Protein AF-A0A3N5XC25-F1 (afdb_monomer)

Sequence (148 aa):
MNAVFCNAYTDAFWMLEDGIRKMSDDGWRTGPDDYLVPARIAYHLLKSFEWLTNELPREEFLATRKYKLDWLGPVEPMPSREEMLAQLPGLQSKVMDWLVEAGQLAASDPLAQQKTEKALYFLRHTQHHIGEFSIIARLIHCESPEWK

Radius of gyration: 15.79 Å; Cα contacts (8 Å, |Δi|>4): 146; chains: 1; bounding box: 37×23×45 Å

Secondary structure (DSSP, 8-state):
-HHHHHHHHHHHHHHHHHHHHHS-HHHHT--SSSS--HHHHHHHHHHHHHHHT--S-HHHHHHH-S----TTS-STTPPPHHHHHHHHHHHHHHHHHHHHHHTTS-TTSHHHHHHHHHHHHHHHHHHHHHHHHHHHHHHTT-PPPP--

pLDDT: mean 94.72, std 4.45, range [57.44, 98.5]

Mean predicted aligned error: 3.03 Å

Foldseek 3Di:
DLVVLLVLLVQLLQLLLQLLVQQDQVQQLDFPDLLLHNLLLLVVLLVLLLVLLDPDDPVVSCVPDPDNDDSSDHSPPGDGSVRSSVCSVVSSVSSSVLSVVLVVDDPPDPSNVVNVVSSVVSSVVSVVSLVSSQVRCVVVVIDRGDHD

Structure (mmCIF, N/CA/C/O backbone):
data_AF-A0A3N5XC25-F1
#
_entry.id   AF-A0A3N5XC25-F1
#
loop_
_atom_site.group_PDB
_atom_site.id
_atom_site.type_symbol
_atom_site.label_atom_id
_atom_site.label_alt_id
_atom_site.label_comp_id
_atom_site.label_asym_id
_atom_site.label_entity_id
_atom_site.label_seq_id
_atom_site.pdbx_PDB_ins_code
_atom_site.Cartn_x
_atom_site.Cartn_y
_atom_site.Cartn_z
_atom_site.occupancy
_atom_site.B_iso_or_equiv
_atom_site.auth_seq_id
_atom_site.auth_comp_id
_atom_site.auth_asym_id
_atom_site.auth_atom_id
_atom_site.pdbx_PDB_model_num
ATOM 1 N N . MET A 1 1 ? -18.854 5.505 10.328 1.00 57.44 1 MET A N 1
ATOM 2 C CA . MET A 1 1 ? -17.424 5.798 10.078 1.00 57.44 1 MET A CA 1
ATOM 3 C C . MET A 1 1 ? -16.787 4.737 9.182 1.00 57.44 1 MET A C 1
ATOM 5 O O . MET A 1 1 ? -16.185 5.090 8.181 1.00 57.44 1 MET A O 1
ATOM 9 N N . ASN A 1 2 ? -17.016 3.457 9.482 1.00 73.81 2 ASN A N 1
ATOM 10 C CA . ASN A 1 2 ? -16.407 2.295 8.829 1.00 73.81 2 ASN A CA 1
ATOM 11 C C . ASN A 1 2 ? -16.563 2.228 7.288 1.00 73.81 2 ASN 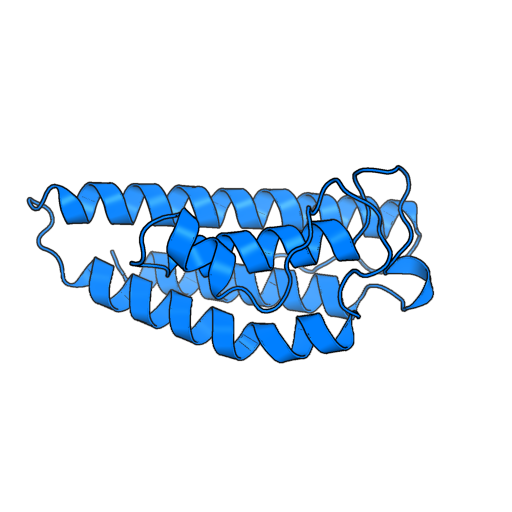A C 1
ATOM 13 O O . ASN A 1 2 ? -15.572 2.161 6.574 1.00 73.81 2 ASN A O 1
ATOM 17 N N . ALA A 1 3 ? -17.785 2.380 6.755 1.00 88.50 3 ALA A N 1
ATOM 18 C CA . ALA A 1 3 ? -18.034 2.247 5.311 1.00 88.50 3 ALA A CA 1
ATOM 19 C C . ALA A 1 3 ? -17.266 3.258 4.433 1.00 88.50 3 ALA A C 1
ATOM 21 O O . ALA A 1 3 ? -16.861 2.920 3.327 1.00 88.50 3 ALA A O 1
ATOM 22 N N . VAL A 1 4 ? -17.032 4.482 4.925 1.00 92.94 4 VAL A N 1
ATOM 23 C CA . VAL A 1 4 ? -16.287 5.508 4.171 1.00 92.94 4 VAL A CA 1
ATOM 24 C C . VAL A 1 4 ? -14.822 5.105 4.025 1.00 92.94 4 VAL A C 1
ATOM 26 O O . VAL A 1 4 ? -14.286 5.169 2.922 1.00 92.94 4 VAL A O 1
ATOM 29 N N . PHE A 1 5 ? -14.189 4.648 5.111 1.00 94.94 5 PHE A N 1
ATOM 30 C CA . PHE A 1 5 ? -12.814 4.159 5.044 1.00 94.94 5 PHE A CA 1
ATOM 31 C C . PHE A 1 5 ? -12.713 2.887 4.209 1.00 94.94 5 PHE A C 1
ATOM 33 O O . PHE A 1 5 ? -11.847 2.830 3.345 1.00 94.94 5 PHE A O 1
ATOM 40 N N . CYS A 1 6 ? -13.602 1.907 4.394 1.00 96.75 6 CYS A N 1
ATOM 41 C CA . CYS A 1 6 ? -13.562 0.675 3.602 1.00 96.75 6 CYS A CA 1
ATOM 42 C C . CYS A 1 6 ? -13.680 0.949 2.098 1.00 96.75 6 CYS A C 1
ATOM 44 O O . CYS A 1 6 ? -12.911 0.387 1.321 1.00 96.75 6 CYS A O 1
ATOM 46 N N . ASN A 1 7 ? -14.580 1.847 1.684 1.00 97.56 7 ASN A N 1
ATOM 47 C CA . ASN A 1 7 ? -14.705 2.233 0.278 1.00 97.56 7 ASN A CA 1
ATOM 48 C C . ASN A 1 7 ? -13.435 2.937 -0.216 1.00 97.56 7 ASN A C 1
ATOM 50 O O . ASN A 1 7 ? -12.840 2.496 -1.192 1.00 97.56 7 ASN A O 1
ATOM 54 N N . ALA A 1 8 ? -12.951 3.951 0.511 1.00 97.56 8 ALA A N 1
ATOM 55 C CA . ALA A 1 8 ? -11.757 4.696 0.114 1.00 97.56 8 ALA A CA 1
ATOM 56 C C . ALA A 1 8 ? -10.496 3.817 0.037 1.00 97.56 8 ALA A C 1
ATOM 58 O O . ALA A 1 8 ? -9.667 3.990 -0.854 1.00 97.56 8 ALA A O 1
ATOM 59 N N . TYR A 1 9 ? -10.347 2.854 0.949 1.00 98.06 9 TYR A N 1
ATOM 60 C CA . TYR A 1 9 ? -9.270 1.871 0.890 1.00 98.06 9 TYR A CA 1
ATOM 61 C C . TYR A 1 9 ? -9.464 0.876 -0.251 1.00 98.06 9 TYR A C 1
ATOM 63 O O . TYR A 1 9 ? -8.483 0.505 -0.883 1.00 98.06 9 TYR A O 1
ATOM 71 N N . THR A 1 10 ? -10.696 0.452 -0.541 1.00 98.12 10 THR A N 1
ATOM 72 C CA . THR A 1 10 ? -10.983 -0.430 -1.682 1.00 98.12 10 THR A CA 1
ATOM 73 C C . THR A 1 10 ? -10.583 0.243 -2.989 1.00 98.12 10 THR A C 1
ATOM 75 O O . THR A 1 10 ? -9.882 -0.366 -3.795 1.00 98.12 10 THR A O 1
ATOM 78 N N . ASP A 1 11 ? -10.939 1.516 -3.156 1.00 98.38 11 ASP A N 1
ATOM 79 C CA . ASP A 1 11 ? -10.533 2.306 -4.314 1.00 98.38 11 ASP A CA 1
ATOM 80 C C . ASP A 1 11 ? -9.010 2.481 -4.355 1.00 98.38 11 ASP A C 1
ATOM 82 O O . ASP A 1 11 ? -8.398 2.263 -5.397 1.00 98.38 11 ASP A O 1
ATOM 86 N N . ALA A 1 12 ? -8.361 2.774 -3.223 1.00 98.25 12 ALA A N 1
ATOM 87 C CA . ALA A 1 12 ? -6.903 2.893 -3.161 1.00 98.25 12 ALA A CA 1
ATOM 88 C C . ALA A 1 12 ? -6.167 1.586 -3.505 1.00 98.25 12 ALA A C 1
ATOM 90 O O . ALA A 1 12 ? -5.178 1.623 -4.236 1.00 98.25 12 ALA A O 1
ATOM 91 N N . PHE A 1 13 ? -6.645 0.434 -3.024 1.00 98.38 13 PHE A N 1
ATOM 92 C CA . PHE A 1 13 ? -6.091 -0.872 -3.389 1.00 98.38 13 PHE A CA 1
ATOM 93 C C . PHE A 1 13 ? -6.272 -1.160 -4.876 1.00 98.38 13 PHE A C 1
ATOM 95 O O . PHE A 1 13 ? -5.334 -1.629 -5.515 1.00 98.38 13 PHE A O 1
ATOM 102 N N . TRP A 1 14 ? -7.436 -0.825 -5.434 1.00 98.50 14 TRP A N 1
ATOM 103 C CA . TRP A 1 14 ? -7.690 -0.971 -6.861 1.00 98.50 14 TRP A CA 1
ATOM 104 C C . TRP A 1 14 ? -6.745 -0.098 -7.699 1.00 98.50 14 TRP A C 1
ATOM 106 O O . TRP A 1 14 ? -6.125 -0.600 -8.631 1.00 98.50 14 TRP A O 1
ATOM 116 N N . MET A 1 15 ? -6.575 1.179 -7.338 1.00 98.44 15 MET A N 1
ATOM 117 C CA . MET A 1 15 ? -5.664 2.102 -8.032 1.00 98.44 15 MET A CA 1
ATOM 118 C C . MET A 1 15 ? -4.202 1.639 -7.938 1.00 98.44 15 MET A C 1
ATOM 120 O O . MET A 1 15 ? -3.452 1.724 -8.910 1.00 98.44 15 MET A O 1
ATOM 124 N N . LEU A 1 16 ? -3.788 1.120 -6.776 1.00 98.12 16 LEU A N 1
ATOM 125 C CA . LEU A 1 16 ? -2.458 0.540 -6.593 1.00 98.12 16 LEU A CA 1
ATOM 126 C C . LEU A 1 16 ? -2.262 -0.712 -7.459 1.00 98.12 16 LEU A C 1
ATOM 128 O O . LEU A 1 16 ? -1.225 -0.850 -8.105 1.00 98.12 16 LEU A O 1
ATOM 132 N N . GLU A 1 17 ? -3.238 -1.621 -7.476 1.00 98.38 17 GLU A N 1
ATOM 133 C CA . GLU A 1 17 ? -3.194 -2.823 -8.309 1.00 98.38 17 GLU A CA 1
ATOM 134 C C . GLU A 1 17 ? -3.096 -2.465 -9.796 1.00 98.38 17 GLU A C 1
ATOM 136 O O . GLU A 1 17 ? -2.232 -2.999 -10.493 1.00 98.38 17 GLU A O 1
ATOM 141 N N . ASP A 1 18 ? -3.937 -1.541 -10.267 1.00 98.12 18 ASP A N 1
ATOM 142 C CA . ASP A 1 18 ? -3.931 -1.054 -11.648 1.00 98.12 18 ASP A CA 1
ATOM 143 C C . ASP A 1 18 ? -2.562 -0.472 -12.025 1.00 98.12 18 ASP A C 1
ATOM 145 O O . ASP A 1 18 ? -1.955 -0.872 -13.023 1.00 98.12 18 ASP A O 1
ATOM 149 N N . GLY A 1 19 ? -2.012 0.385 -11.159 1.00 96.88 19 GLY A N 1
ATOM 150 C CA . GLY A 1 19 ? -0.681 0.951 -11.336 1.00 96.88 19 GLY A CA 1
ATOM 151 C C . GLY A 1 19 ? 0.418 -0.103 -11.431 1.00 96.88 19 GLY A C 1
ATOM 152 O O . GLY A 1 19 ? 1.255 -0.035 -12.327 1.00 96.88 19 GLY A O 1
ATOM 153 N N . ILE A 1 20 ? 0.403 -1.113 -10.556 1.00 97.56 20 ILE A N 1
ATOM 154 C CA . ILE A 1 20 ? 1.383 -2.206 -10.590 1.00 97.56 20 ILE A CA 1
ATOM 155 C C . ILE A 1 20 ? 1.231 -3.036 -11.872 1.00 97.56 20 ILE A C 1
ATOM 157 O O . ILE A 1 20 ? 2.240 -3.380 -12.484 1.00 97.56 20 ILE A O 1
ATOM 161 N N . ARG A 1 21 ? 0.002 -3.341 -12.314 1.00 97.19 21 ARG A N 1
ATOM 162 C CA . ARG A 1 21 ? -0.254 -4.120 -13.541 1.00 97.19 21 ARG A CA 1
ATOM 163 C C . ARG A 1 21 ? 0.256 -3.422 -14.799 1.00 97.19 21 ARG A C 1
ATOM 165 O O . ARG A 1 21 ? 0.789 -4.094 -15.681 1.00 97.19 21 ARG A O 1
ATOM 172 N N . LYS A 1 22 ? 0.105 -2.100 -14.877 1.00 95.81 22 LYS A N 1
ATOM 173 C CA . LYS A 1 22 ? 0.477 -1.293 -16.050 1.00 95.81 22 LYS A CA 1
ATOM 174 C C . LYS A 1 22 ? 1.983 -1.054 -16.194 1.00 95.81 22 LYS A C 1
ATOM 176 O O . LYS A 1 22 ? 2.444 -0.723 -17.285 1.00 95.81 22 LYS A O 1
ATOM 181 N N . MET A 1 23 ? 2.771 -1.271 -15.139 1.00 94.88 23 MET A N 1
ATOM 182 C CA . MET A 1 23 ? 4.234 -1.252 -15.250 1.00 94.88 23 MET A CA 1
ATOM 183 C C . MET A 1 23 ? 4.719 -2.439 -16.084 1.00 94.88 23 MET A C 1
ATOM 185 O O . MET A 1 23 ? 4.321 -3.575 -15.830 1.00 94.88 23 MET A O 1
ATOM 189 N N . SER A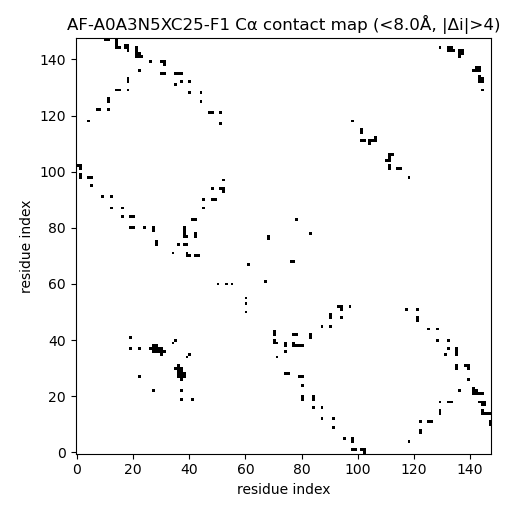 1 24 ? 5.595 -2.189 -17.059 1.00 89.69 24 SER A N 1
ATOM 190 C CA . SER A 1 24 ? 6.276 -3.254 -17.803 1.00 89.69 24 SER A CA 1
ATOM 191 C C . SER A 1 24 ? 7.293 -3.976 -16.916 1.00 89.69 24 SER A C 1
ATOM 193 O O . SER A 1 24 ? 7.748 -3.427 -15.912 1.00 89.69 24 SER A O 1
ATOM 195 N N . ASP A 1 25 ? 7.690 -5.193 -17.291 1.00 86.62 25 ASP A N 1
ATOM 196 C CA . ASP A 1 25 ? 8.706 -5.932 -16.530 1.00 86.62 25 ASP A CA 1
ATOM 197 C C . ASP A 1 25 ? 10.072 -5.220 -16.554 1.00 86.62 25 ASP A C 1
ATOM 199 O O . ASP A 1 25 ? 10.740 -5.147 -15.522 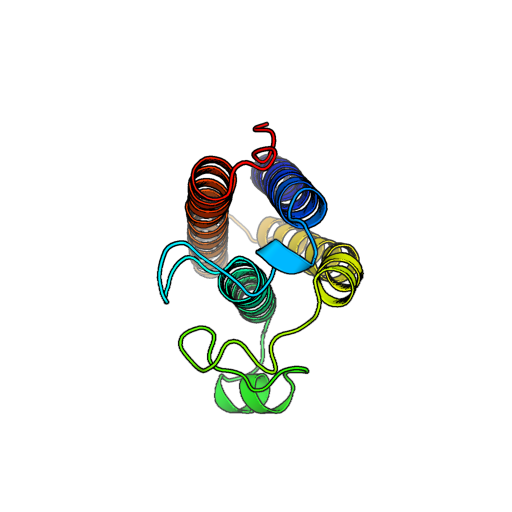1.00 86.62 25 ASP A O 1
ATOM 203 N N . ASP A 1 26 ? 10.435 -4.596 -17.682 1.00 87.12 26 ASP A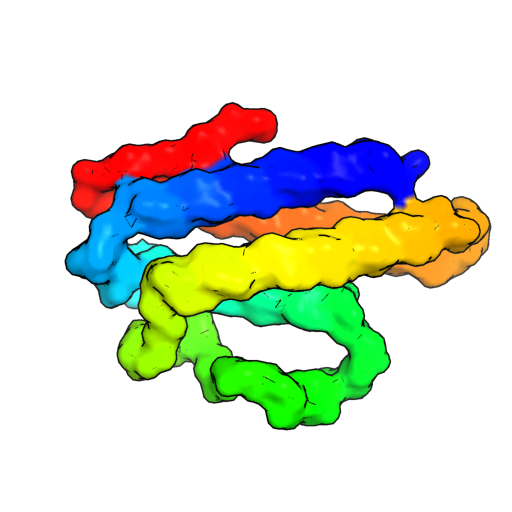 N 1
ATOM 204 C CA . ASP A 1 26 ? 11.647 -3.769 -17.807 1.00 87.12 26 ASP A CA 1
ATOM 205 C C . ASP A 1 26 ? 11.567 -2.494 -16.946 1.00 87.12 26 ASP A C 1
ATOM 207 O O . ASP A 1 26 ? 12.545 -2.077 -16.318 1.00 87.12 26 ASP A O 1
ATOM 211 N N . GLY A 1 27 ? 10.379 -1.885 -16.880 1.00 91.88 27 GLY A N 1
ATOM 212 C CA . GLY A 1 27 ? 10.094 -0.690 -16.084 1.00 91.88 27 GLY A CA 1
ATOM 213 C C . GLY A 1 27 ? 9.936 -0.968 -14.589 1.00 91.88 27 GLY A C 1
ATOM 214 O O . GLY A 1 27 ? 10.012 -0.053 -13.782 1.00 91.88 27 GLY A O 1
ATOM 215 N N . TRP A 1 28 ? 9.734 -2.223 -14.184 1.00 96.00 28 TRP A N 1
ATOM 216 C CA . TRP A 1 28 ? 9.434 -2.569 -12.793 1.00 96.00 28 TRP A CA 1
ATOM 217 C C . TRP A 1 28 ? 10.589 -2.257 -11.836 1.00 96.00 28 TRP A C 1
ATOM 219 O O . TRP A 1 28 ? 10.384 -1.768 -10.722 1.00 96.00 28 TRP A O 1
ATOM 229 N N . ARG A 1 29 ? 11.815 -2.549 -12.279 1.00 95.69 29 ARG A N 1
ATOM 230 C CA . ARG A 1 29 ? 13.052 -2.381 -11.500 1.00 95.69 29 ARG A CA 1
ATOM 231 C C . ARG A 1 29 ? 13.874 -1.170 -11.923 1.00 95.69 29 ARG A C 1
ATOM 233 O O . ARG A 1 29 ? 14.987 -0.986 -11.438 1.00 95.69 29 ARG A O 1
ATOM 240 N N . THR A 1 30 ? 13.341 -0.350 -12.818 1.00 93.69 30 THR A N 1
ATOM 241 C CA . THR A 1 30 ? 14.003 0.860 -13.298 1.00 93.69 30 THR A CA 1
ATOM 242 C C . THR A 1 30 ? 13.126 2.070 -13.010 1.00 93.69 30 THR A C 1
ATOM 244 O O . THR A 1 30 ? 11.920 1.958 -12.814 1.00 93.69 30 THR A O 1
ATOM 247 N N . GLY A 1 31 ? 13.746 3.235 -12.897 1.00 91.69 31 GLY A N 1
ATOM 248 C CA . GLY A 1 31 ? 13.062 4.476 -12.570 1.00 91.69 31 GLY A CA 1
ATOM 249 C C . GLY A 1 31 ? 13.825 5.669 -13.132 1.00 91.69 31 GLY A C 1
ATOM 250 O O . GLY A 1 31 ? 14.976 5.514 -13.549 1.00 91.69 31 GLY A O 1
ATOM 251 N N . PRO A 1 32 ? 13.204 6.858 -13.167 1.00 91.00 32 PRO A N 1
ATOM 252 C CA . PRO A 1 32 ? 13.880 8.086 -13.575 1.00 91.00 32 PRO A CA 1
ATOM 253 C C . PRO A 1 32 ? 15.014 8.482 -12.614 1.00 91.00 32 PRO A C 1
ATOM 255 O O . PRO A 1 32 ? 15.932 9.187 -13.026 1.00 91.00 32 PRO A O 1
ATOM 258 N N . ASP A 1 33 ? 14.961 8.026 -11.359 1.00 92.75 33 ASP A N 1
ATOM 259 C CA . ASP A 1 33 ? 16.021 8.160 -10.362 1.00 92.75 33 ASP A CA 1
ATOM 260 C C . ASP A 1 33 ? 16.002 6.977 -9.368 1.00 92.75 33 ASP A C 1
ATOM 262 O O . ASP A 1 33 ? 15.178 6.063 -9.475 1.00 92.75 33 ASP A O 1
ATOM 266 N N . ASP A 1 34 ? 16.925 6.993 -8.400 1.00 91.50 34 ASP A N 1
ATOM 267 C CA . ASP A 1 34 ? 17.092 5.927 -7.402 1.00 91.50 34 ASP A CA 1
ATOM 268 C C . ASP A 1 34 ? 15.913 5.793 -6.422 1.00 91.50 34 ASP A C 1
ATOM 270 O O . ASP A 1 34 ? 15.769 4.751 -5.774 1.00 91.50 34 ASP A O 1
ATOM 274 N N . TYR A 1 35 ? 15.080 6.828 -6.290 1.00 94.19 35 TYR A N 1
ATOM 275 C CA . TYR A 1 35 ? 13.917 6.849 -5.405 1.00 94.19 35 TYR A CA 1
ATOM 276 C C . TYR A 1 35 ? 12.659 6.361 -6.135 1.00 94.19 35 TYR A C 1
ATOM 278 O O . TYR A 1 35 ? 11.961 5.470 -5.645 1.00 94.19 35 TYR A O 1
ATOM 286 N N . LEU A 1 36 ? 12.396 6.894 -7.329 1.00 96.00 36 LEU A N 1
ATOM 287 C CA . LEU A 1 36 ? 11.202 6.654 -8.139 1.00 96.00 36 LEU A CA 1
ATOM 288 C C . LEU A 1 36 ? 11.252 5.315 -8.900 1.00 96.00 36 LEU A C 1
ATOM 290 O O . LEU A 1 36 ? 11.028 5.256 -10.105 1.00 96.00 36 LEU A O 1
ATOM 294 N N . VAL A 1 37 ? 11.510 4.210 -8.202 1.00 97.12 37 VAL A N 1
ATOM 295 C CA . VAL A 1 37 ? 11.494 2.860 -8.793 1.00 97.12 37 VAL A CA 1
ATOM 296 C C . VAL A 1 37 ? 10.202 2.129 -8.400 1.00 97.12 37 VAL A C 1
ATOM 298 O O . VAL A 1 37 ? 9.962 1.957 -7.198 1.00 97.12 37 VAL A O 1
ATOM 301 N N . PRO A 1 38 ? 9.388 1.623 -9.351 1.00 97.25 38 PRO A N 1
ATOM 302 C CA . PRO A 1 38 ? 8.101 0.986 -9.051 1.00 97.25 38 PRO A CA 1
ATOM 303 C C . PRO A 1 38 ? 8.183 -0.142 -8.023 1.00 97.25 38 PRO A C 1
ATOM 305 O O . PRO A 1 38 ? 7.400 -0.164 -7.073 1.00 97.25 38 PRO A O 1
ATOM 308 N N . ALA A 1 39 ? 9.174 -1.032 -8.146 1.00 97.38 39 ALA A N 1
ATOM 309 C CA . ALA A 1 39 ? 9.386 -2.121 -7.195 1.00 97.38 39 ALA A CA 1
ATOM 310 C C . ALA A 1 39 ? 9.589 -1.624 -5.754 1.00 97.38 39 ALA A C 1
ATOM 312 O O . ALA A 1 39 ? 9.055 -2.217 -4.815 1.00 97.38 39 ALA A O 1
ATOM 313 N N . ARG A 1 40 ? 10.317 -0.512 -5.566 1.00 97.38 40 ARG A N 1
ATOM 314 C CA . ARG A 1 40 ? 10.560 0.078 -4.240 1.00 97.38 40 ARG A CA 1
ATOM 315 C C . ARG A 1 40 ? 9.284 0.642 -3.645 1.00 97.38 40 ARG A C 1
ATOM 317 O O . ARG A 1 40 ? 8.992 0.371 -2.483 1.00 97.38 40 ARG A O 1
ATOM 324 N N . ILE A 1 41 ? 8.535 1.406 -4.436 1.00 97.62 41 ILE A N 1
ATOM 325 C CA . ILE A 1 41 ? 7.307 2.065 -3.983 1.00 97.62 41 ILE A CA 1
ATOM 326 C C . ILE A 1 41 ? 6.238 1.014 -3.668 1.00 97.62 41 ILE A C 1
ATOM 328 O O . ILE A 1 41 ? 5.648 1.043 -2.587 1.00 97.62 41 ILE A O 1
ATOM 332 N N . ALA A 1 42 ? 6.042 0.025 -4.546 1.00 97.81 42 ALA A N 1
ATOM 333 C CA . ALA A 1 42 ? 5.112 -1.075 -4.297 1.00 97.81 42 ALA A CA 1
ATOM 334 C C . ALA A 1 42 ? 5.465 -1.829 -3.009 1.00 97.81 42 ALA A C 1
ATOM 336 O O . ALA A 1 42 ? 4.608 -2.069 -2.156 1.00 97.81 42 ALA A O 1
ATOM 337 N N . TYR A 1 43 ? 6.744 -2.171 -2.838 1.00 97.56 43 TYR A N 1
ATOM 338 C CA . TYR A 1 43 ? 7.224 -2.842 -1.636 1.00 97.56 43 TYR A CA 1
ATOM 339 C C . TYR A 1 43 ? 7.082 -1.967 -0.377 1.00 97.56 43 TYR A C 1
ATOM 341 O O . TYR A 1 43 ? 6.721 -2.463 0.696 1.00 97.56 43 TYR A O 1
ATOM 349 N N . HIS A 1 44 ? 7.319 -0.660 -0.494 1.00 97.81 44 HIS A N 1
ATOM 350 C CA . HIS A 1 44 ? 7.123 0.298 0.589 1.00 97.81 44 HIS A CA 1
ATOM 351 C C . HIS A 1 44 ? 5.663 0.341 1.059 1.00 97.81 44 HIS A C 1
ATOM 353 O O . HIS A 1 44 ? 5.409 0.331 2.269 1.00 97.81 44 HIS A O 1
ATOM 359 N N . LEU A 1 45 ? 4.708 0.325 0.127 1.00 98.06 45 LEU A N 1
ATOM 360 C CA . LEU A 1 45 ? 3.280 0.278 0.436 1.00 98.06 45 LEU A CA 1
ATOM 361 C C . LEU A 1 45 ? 2.866 -1.056 1.061 1.00 98.06 45 LEU A C 1
ATOM 363 O O . LEU A 1 45 ? 2.182 -1.053 2.082 1.00 98.06 45 LEU A O 1
ATOM 367 N N . LEU A 1 46 ? 3.353 -2.187 0.539 1.00 96.50 46 LEU A N 1
ATOM 368 C CA . LEU A 1 46 ? 3.127 -3.500 1.153 1.00 96.50 46 LEU A CA 1
ATOM 369 C C . LEU A 1 46 ? 3.566 -3.508 2.623 1.00 96.50 46 LEU A C 1
ATOM 371 O O . LEU A 1 46 ? 2.764 -3.810 3.503 1.00 96.50 46 LEU A O 1
ATOM 375 N N . LYS A 1 47 ? 4.806 -3.083 2.902 1.00 95.12 47 LYS A N 1
ATOM 376 C CA . LYS A 1 47 ? 5.333 -2.955 4.272 1.00 95.12 47 LYS A CA 1
ATOM 377 C C . LYS A 1 47 ? 4.460 -2.059 5.148 1.00 95.12 47 LYS A C 1
ATOM 379 O O . LYS A 1 47 ? 4.248 -2.355 6.321 1.00 95.12 47 LYS A O 1
ATOM 384 N N . SER A 1 48 ? 4.008 -0.942 4.589 1.00 96.38 48 SER A N 1
ATOM 385 C CA . SER A 1 48 ? 3.188 0.043 5.291 1.00 96.38 48 SER A CA 1
ATOM 386 C C . SER A 1 48 ? 1.858 -0.558 5.750 1.00 96.38 48 SER A C 1
ATOM 388 O O . SER A 1 48 ? 1.470 -0.374 6.901 1.00 96.38 48 SER A O 1
ATOM 390 N N . PHE A 1 49 ? 1.199 -1.346 4.902 1.00 96.94 49 PHE A N 1
ATOM 391 C CA . PHE A 1 49 ? -0.037 -2.035 5.275 1.00 96.94 49 PHE A CA 1
ATOM 392 C C . PHE A 1 49 ? 0.192 -3.220 6.218 1.00 96.94 49 PHE A C 1
ATOM 394 O O . PHE A 1 49 ? -0.588 -3.401 7.152 1.00 96.94 49 PHE A O 1
ATOM 401 N N . GLU A 1 50 ? 1.273 -3.990 6.036 1.00 95.31 50 GLU A N 1
ATOM 402 C CA . GLU A 1 50 ? 1.657 -5.024 7.008 1.00 95.31 50 GLU A CA 1
ATOM 403 C C . GLU A 1 50 ? 1.810 -4.400 8.404 1.00 95.31 50 GLU A C 1
ATOM 405 O O . GLU A 1 50 ? 1.269 -4.924 9.373 1.00 95.31 50 GLU A O 1
ATOM 410 N N . TRP A 1 51 ? 2.471 -3.240 8.493 1.00 94.69 51 TRP A N 1
ATOM 411 C CA . TRP A 1 51 ? 2.643 -2.504 9.744 1.00 94.69 51 TRP A CA 1
ATOM 412 C C . TRP A 1 51 ? 1.332 -1.951 10.312 1.00 94.69 51 TRP A C 1
ATOM 414 O O . TRP A 1 51 ? 1.117 -2.031 11.518 1.00 94.69 51 TRP A O 1
ATOM 424 N N . LEU A 1 52 ? 0.446 -1.411 9.468 1.00 95.69 52 LEU A N 1
ATOM 425 C CA . LEU A 1 52 ? -0.868 -0.914 9.893 1.00 95.69 52 LEU A CA 1
ATOM 426 C C . LEU A 1 52 ? -1.674 -1.998 10.623 1.00 95.69 52 LEU A C 1
ATOM 428 O O . LEU A 1 52 ? -2.290 -1.727 11.653 1.00 95.69 52 LEU A O 1
ATOM 432 N N . THR A 1 53 ? -1.647 -3.216 10.083 1.00 95.00 53 THR A N 1
ATOM 433 C CA . THR A 1 53 ? -2.418 -4.364 10.590 1.00 95.00 53 THR A CA 1
ATOM 434 C C . THR A 1 53 ? -1.684 -5.178 11.658 1.00 95.00 53 THR A C 1
ATOM 436 O O . THR A 1 53 ? -2.224 -6.157 12.162 1.00 95.00 53 THR A O 1
ATOM 439 N N . ASN A 1 54 ? -0.453 -4.801 12.006 1.00 93.38 54 ASN A N 1
ATOM 440 C CA . ASN A 1 54 ? 0.367 -5.536 12.958 1.00 93.38 54 ASN A CA 1
ATOM 441 C C . ASN A 1 54 ? 0.059 -5.142 14.411 1.00 93.38 54 ASN A C 1
ATOM 443 O O . ASN A 1 54 ? -0.018 -3.961 14.750 1.00 93.38 54 ASN A O 1
ATOM 447 N N . GLU A 1 55 ? 0.001 -6.146 15.284 1.00 91.25 55 GLU A N 1
ATOM 448 C CA . GLU A 1 55 ? -0.156 -5.973 16.734 1.00 91.25 55 GLU A CA 1
ATOM 449 C C . GLU A 1 55 ? 1.114 -6.322 17.525 1.00 91.25 55 GLU A C 1
ATOM 451 O O . GLU A 1 55 ? 1.207 -6.021 18.714 1.00 91.25 55 GLU A O 1
ATOM 456 N N . LEU A 1 56 ? 2.115 -6.930 16.879 1.00 94.06 56 LEU A N 1
ATOM 457 C CA . LEU A 1 56 ? 3.366 -7.312 17.530 1.00 94.06 56 LEU A CA 1
ATOM 458 C C . LEU A 1 56 ? 4.242 -6.086 17.835 1.00 94.06 56 LEU A C 1
ATOM 460 O O . LEU A 1 56 ? 4.225 -5.103 17.083 1.00 94.06 56 LEU A O 1
ATOM 464 N N . PRO A 1 57 ? 5.101 -6.152 18.866 1.00 94.75 57 PRO A N 1
ATOM 465 C CA . PRO A 1 57 ? 6.187 -5.197 19.037 1.00 94.75 57 PRO A CA 1
ATOM 466 C C . PRO A 1 57 ? 7.059 -5.098 17.779 1.00 94.75 57 PRO A C 1
ATOM 468 O O . PRO A 1 57 ? 7.231 -6.067 17.039 1.00 94.75 57 PRO A O 1
ATOM 471 N N . ARG A 1 58 ? 7.656 -3.921 17.551 1.00 91.38 58 ARG A N 1
ATOM 472 C CA . ARG A 1 58 ? 8.410 -3.614 16.322 1.00 91.38 58 ARG A CA 1
ATOM 473 C C . ARG A 1 58 ? 9.434 -4.688 15.950 1.00 91.38 58 ARG A C 1
ATOM 475 O O . ARG A 1 58 ? 9.449 -5.130 14.808 1.00 91.38 58 ARG A O 1
ATOM 482 N N . GLU A 1 59 ? 10.285 -5.085 16.890 1.00 93.19 59 GLU A N 1
ATOM 483 C CA . GLU A 1 59 ? 11.374 -6.033 16.618 1.00 93.19 59 GLU A CA 1
ATOM 484 C C . GLU A 1 59 ? 10.851 -7.433 16.273 1.00 93.19 59 GLU A C 1
ATOM 486 O O . GLU A 1 59 ? 11.366 -8.084 15.365 1.00 93.19 59 GLU A O 1
ATOM 491 N N . GLU A 1 60 ? 9.773 -7.866 16.931 1.00 94.56 60 GLU A N 1
ATOM 492 C CA . GLU A 1 60 ? 9.111 -9.138 16.635 1.00 94.56 60 GLU A CA 1
ATOM 493 C C . GLU A 1 60 ? 8.454 -9.109 15.256 1.00 94.56 60 GLU A C 1
ATOM 495 O O . GLU A 1 60 ? 8.654 -10.021 14.458 1.00 94.56 60 GLU A O 1
ATOM 500 N N . PHE A 1 61 ? 7.748 -8.025 14.926 1.00 92.81 61 PHE A N 1
ATOM 501 C CA . PHE A 1 61 ? 7.185 -7.840 13.593 1.00 92.81 61 PHE A CA 1
ATOM 502 C C . PHE A 1 61 ? 8.265 -7.874 12.508 1.00 92.81 61 PHE A C 1
ATOM 504 O O . PHE A 1 61 ? 8.119 -8.571 11.509 1.00 92.81 61 PHE A O 1
ATOM 511 N N . LEU A 1 62 ? 9.384 -7.167 12.698 1.00 90.44 62 LEU A N 1
ATOM 512 C CA . LEU A 1 62 ? 10.485 -7.174 11.730 1.00 90.44 62 LEU A CA 1
ATOM 513 C C . LEU A 1 62 ? 11.063 -8.582 11.515 1.00 90.44 62 LEU A C 1
ATOM 515 O O . LEU A 1 62 ? 11.482 -8.905 10.400 1.00 90.44 62 LEU A O 1
ATOM 519 N N . ALA A 1 63 ? 11.051 -9.432 12.545 1.00 91.75 63 ALA A N 1
ATOM 520 C CA . ALA A 1 63 ? 11.504 -10.813 12.445 1.00 91.75 63 ALA A CA 1
ATOM 521 C C . ALA A 1 63 ? 10.556 -11.711 11.626 1.00 91.75 63 ALA A C 1
ATOM 523 O O . ALA A 1 63 ? 11.046 -12.643 10.980 1.00 91.75 63 ALA A O 1
ATOM 524 N N . THR A 1 64 ? 9.246 -11.427 11.611 1.00 91.38 64 THR A N 1
ATOM 525 C CA . THR A 1 64 ? 8.229 -12.226 10.897 1.00 91.38 64 THR A CA 1
ATOM 526 C C . THR A 1 64 ? 8.056 -11.848 9.426 1.00 91.38 64 THR A C 1
ATOM 528 O O . THR A 1 64 ? 7.432 -12.599 8.673 1.00 91.38 64 THR A O 1
ATOM 531 N N . ARG A 1 65 ? 8.608 -10.711 8.981 1.00 90.25 65 ARG A N 1
ATOM 532 C CA . ARG A 1 65 ? 8.431 -10.241 7.600 1.00 90.25 65 ARG A CA 1
ATOM 533 C C . ARG A 1 65 ? 9.022 -11.213 6.585 1.00 90.25 65 ARG A C 1
ATOM 535 O O . ARG A 1 65 ? 10.177 -11.629 6.698 1.00 90.25 65 ARG A O 1
ATOM 542 N N . LYS A 1 66 ? 8.246 -11.476 5.527 1.00 88.81 66 LYS A N 1
ATOM 543 C CA . LYS A 1 66 ? 8.668 -12.286 4.374 1.00 88.81 66 LYS A CA 1
ATOM 544 C C . LYS A 1 66 ? 9.920 -11.705 3.714 1.00 88.81 66 LYS A C 1
ATOM 546 O O . LYS A 1 66 ? 10.866 -12.433 3.431 1.00 88.81 66 LYS A O 1
ATOM 551 N N . TYR A 1 67 ? 9.929 -10.390 3.507 1.00 89.69 67 TYR A N 1
ATOM 552 C CA . TYR A 1 67 ? 11.053 -9.664 2.927 1.00 89.69 67 TYR A CA 1
ATOM 553 C C . TYR A 1 67 ? 11.706 -8.778 3.992 1.00 89.69 67 TYR A C 1
ATOM 555 O O . TYR A 1 67 ? 11.060 -7.921 4.599 1.00 89.69 67 TYR A O 1
ATOM 563 N N . LYS A 1 68 ? 13.012 -8.959 4.197 1.00 91.44 68 LYS A N 1
ATOM 564 C CA . LYS A 1 68 ? 13.830 -8.191 5.152 1.00 91.44 68 LYS A CA 1
ATOM 565 C C . LYS A 1 68 ? 14.620 -7.089 4.447 1.00 91.44 68 LYS A C 1
ATOM 567 O O . LYS A 1 68 ? 15.813 -6.923 4.672 1.00 91.44 68 LYS A O 1
ATOM 572 N N . LEU A 1 69 ? 13.951 -6.382 3.541 1.00 93.44 69 LEU A N 1
ATOM 573 C CA . LEU A 1 69 ? 14.573 -5.393 2.662 1.00 93.44 69 LEU A CA 1
ATOM 574 C C . LEU A 1 69 ? 14.287 -3.973 3.142 1.00 93.44 69 LEU A C 1
ATOM 576 O O . LEU A 1 69 ? 13.174 -3.683 3.605 1.00 93.44 69 LEU A O 1
ATOM 580 N N . ASP A 1 70 ? 15.266 -3.089 2.967 1.00 93.06 70 ASP A N 1
ATOM 581 C CA . ASP A 1 70 ? 15.048 -1.649 3.003 1.00 93.06 70 ASP A CA 1
ATOM 582 C C . ASP A 1 70 ? 14.591 -1.178 1.622 1.00 93.06 70 ASP A C 1
ATOM 584 O O . ASP A 1 70 ? 15.258 -1.422 0.625 1.00 93.06 70 ASP A O 1
ATOM 588 N N . TRP A 1 71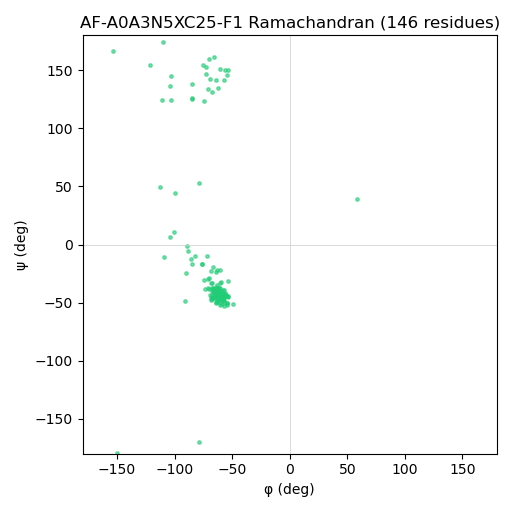 ? 13.459 -0.482 1.575 1.00 93.94 71 TRP A N 1
ATOM 589 C CA . TRP A 1 71 ? 12.882 0.035 0.334 1.00 93.94 71 TRP A CA 1
ATOM 590 C C . TRP A 1 71 ? 13.729 1.155 -0.291 1.00 93.94 71 TRP A C 1
ATOM 592 O O . TRP A 1 71 ? 13.666 1.362 -1.501 1.00 93.94 71 TRP A O 1
ATOM 602 N N . LEU A 1 72 ? 14.559 1.833 0.514 1.00 94.50 72 LEU A N 1
ATOM 603 C CA . LEU A 1 72 ? 15.582 2.770 0.040 1.00 94.50 72 LEU A CA 1
ATOM 604 C C . LEU A 1 72 ? 16.927 2.078 -0.264 1.00 94.50 72 LEU A C 1
ATOM 606 O O . LEU A 1 72 ? 17.800 2.691 -0.873 1.00 94.50 72 LEU A O 1
ATOM 610 N N . GLY A 1 73 ? 17.065 0.784 0.034 1.00 94.19 73 GLY A N 1
ATOM 611 C CA . GLY A 1 73 ? 18.233 -0.038 -0.303 1.00 94.19 73 GLY A CA 1
ATOM 612 C C . GLY A 1 73 ? 18.268 -0.503 -1.767 1.00 94.19 73 GLY A C 1
ATOM 613 O O . GLY A 1 73 ? 17.497 -0.022 -2.578 1.00 94.19 73 GLY A O 1
ATOM 614 N N . PRO A 1 74 ? 19.158 -1.425 -2.159 1.00 94.31 74 PRO A N 1
ATOM 615 C CA . PRO A 1 74 ? 19.265 -1.891 -3.548 1.00 94.31 74 PRO A CA 1
ATOM 616 C C . PRO A 1 74 ? 17.945 -2.428 -4.145 1.00 94.31 74 PRO A C 1
ATOM 618 O O . PRO A 1 74 ? 17.147 -3.049 -3.442 1.00 94.31 74 PRO A O 1
ATOM 621 N N . VAL A 1 75 ? 17.727 -2.208 -5.452 1.00 94.44 75 VAL A N 1
ATOM 622 C CA . VAL A 1 75 ? 16.511 -2.672 -6.160 1.00 94.44 75 VAL A CA 1
ATOM 623 C C . VAL A 1 75 ? 16.485 -4.190 -6.308 1.00 94.44 75 VAL A C 1
ATOM 625 O O . VAL A 1 75 ? 15.434 -4.795 -6.160 1.00 94.44 75 VAL A O 1
ATOM 628 N N . GLU A 1 76 ? 17.619 -4.833 -6.562 1.00 93.25 76 GLU A N 1
ATOM 629 C CA . GLU A 1 76 ? 17.740 -6.275 -6.344 1.00 93.25 76 GLU A CA 1
ATOM 630 C C . GLU A 1 76 ? 18.092 -6.495 -4.868 1.00 93.25 76 GLU A C 1
ATOM 632 O O . GLU A 1 76 ? 19.073 -5.901 -4.411 1.00 93.25 76 GLU A O 1
ATOM 637 N N . PRO A 1 77 ? 17.332 -7.294 -4.090 1.00 94.38 77 PRO A N 1
ATOM 638 C CA . PRO A 1 77 ? 16.440 -8.383 -4.511 1.00 94.38 77 PRO A CA 1
ATOM 639 C C . PRO A 1 77 ? 14.936 -8.105 -4.270 1.00 94.38 77 PRO A C 1
ATOM 641 O O . PRO A 1 77 ? 14.242 -8.915 -3.650 1.00 94.38 77 PRO A O 1
ATOM 644 N N . MET A 1 78 ? 14.415 -6.945 -4.679 1.00 95.62 78 MET A N 1
ATOM 645 C CA . MET A 1 78 ? 12.997 -6.611 -4.484 1.00 95.62 78 MET A CA 1
ATOM 646 C C . MET A 1 78 ? 12.067 -7.610 -5.198 1.00 95.62 78 MET A C 1
ATOM 648 O O . MET A 1 78 ? 12.436 -8.154 -6.249 1.00 95.62 78 MET A O 1
ATOM 652 N N . PRO A 1 79 ? 10.844 -7.821 -4.666 1.00 95.62 79 PRO A N 1
ATOM 653 C CA . PRO A 1 79 ? 9.880 -8.746 -5.253 1.00 95.62 79 PRO A CA 1
ATOM 654 C C . PRO A 1 79 ? 9.573 -8.415 -6.714 1.00 95.62 79 PRO A C 1
ATOM 656 O O . PRO A 1 79 ? 9.587 -7.248 -7.129 1.00 95.62 79 PRO A O 1
ATOM 659 N N . SER A 1 80 ? 9.253 -9.439 -7.499 1.00 96.44 80 SER A N 1
ATOM 660 C CA . SER A 1 80 ? 8.747 -9.239 -8.854 1.00 96.44 80 SER A CA 1
ATOM 661 C C . SER A 1 80 ? 7.372 -8.559 -8.837 1.00 96.44 80 SER A C 1
ATOM 663 O O . SER A 1 80 ? 6.649 -8.571 -7.836 1.00 96.44 80 SER A O 1
ATOM 665 N N . ARG A 1 81 ? 6.983 -7.983 -9.978 1.00 96.88 81 ARG A N 1
ATOM 666 C CA . ARG A 1 81 ? 5.651 -7.401 -10.185 1.00 96.88 81 ARG A CA 1
ATOM 667 C C . ARG A 1 81 ? 4.546 -8.414 -9.878 1.00 96.88 81 ARG A C 1
ATOM 669 O O . ARG A 1 81 ? 3.594 -8.101 -9.168 1.00 96.88 81 ARG A O 1
ATOM 676 N N . GLU A 1 82 ? 4.706 -9.644 -10.355 1.00 97.31 82 GLU A N 1
ATOM 677 C CA . GLU A 1 82 ? 3.763 -10.743 -10.130 1.00 97.31 82 GLU A CA 1
ATOM 678 C C . GLU A 1 82 ? 3.680 -11.141 -8.653 1.00 97.31 82 GLU A C 1
ATOM 680 O O . GLU A 1 82 ? 2.585 -11.330 -8.126 1.00 97.31 82 GLU A O 1
ATOM 685 N N . GLU A 1 83 ? 4.817 -11.210 -7.954 1.00 96.81 83 GLU A N 1
ATOM 686 C CA . GLU A 1 83 ? 4.842 -11.489 -6.515 1.00 96.81 83 GLU A CA 1
ATOM 687 C C . GLU A 1 83 ? 4.147 -10.393 -5.701 1.00 96.81 83 GLU A C 1
ATOM 689 O O . GLU A 1 83 ? 3.524 -10.690 -4.678 1.00 96.81 83 GLU A O 1
ATOM 694 N N . MET A 1 84 ? 4.244 -9.131 -6.129 1.00 96.94 84 MET A N 1
ATOM 695 C CA . MET A 1 84 ? 3.516 -8.031 -5.496 1.00 96.94 84 MET A CA 1
ATOM 696 C C . MET A 1 84 ? 2.013 -8.140 -5.741 1.00 96.94 84 MET A C 1
ATOM 698 O O . MET A 1 84 ? 1.240 -8.083 -4.785 1.00 96.94 84 MET A O 1
ATOM 702 N N . LEU A 1 85 ? 1.597 -8.366 -6.991 1.00 98.00 85 LEU A N 1
ATOM 703 C CA . LEU A 1 85 ? 0.185 -8.545 -7.344 1.00 98.00 85 LEU A CA 1
ATOM 704 C C . LEU A 1 85 ? -0.447 -9.718 -6.590 1.00 98.00 85 LEU A C 1
ATOM 706 O O . LEU A 1 85 ? -1.552 -9.591 -6.069 1.00 98.00 85 LEU A O 1
ATOM 710 N N . ALA A 1 86 ? 0.273 -10.834 -6.457 1.00 97.44 86 ALA A N 1
ATOM 711 C CA . ALA A 1 86 ? -0.203 -12.011 -5.735 1.00 97.44 86 ALA A CA 1
ATOM 712 C C . ALA A 1 86 ? -0.449 -11.755 -4.234 1.00 97.44 86 ALA A C 1
ATOM 714 O O . ALA A 1 86 ? -1.212 -12.485 -3.603 1.00 97.44 86 ALA A O 1
ATOM 715 N N . GLN A 1 87 ? 0.180 -10.732 -3.645 1.00 96.31 87 GLN A N 1
ATOM 716 C CA . GLN A 1 87 ? 0.028 -10.401 -2.225 1.00 96.31 87 GLN A CA 1
ATOM 717 C C . GLN A 1 87 ? -1.115 -9.421 -1.941 1.00 96.31 87 GLN A C 1
ATOM 719 O O . GLN A 1 87 ? -1.646 -9.432 -0.826 1.00 96.31 87 GLN A O 1
ATOM 724 N N . LEU A 1 88 ? -1.514 -8.598 -2.918 1.00 97.25 88 LEU A N 1
ATOM 725 C CA . LEU A 1 88 ? -2.502 -7.535 -2.709 1.00 97.25 88 LEU A CA 1
ATOM 726 C C . LEU A 1 88 ? -3.849 -8.032 -2.161 1.00 97.25 88 LEU A C 1
ATOM 728 O O . LEU A 1 88 ? -4.303 -7.433 -1.188 1.00 97.25 88 LEU A O 1
ATOM 732 N N . PRO A 1 89 ? -4.468 -9.124 -2.659 1.00 97.62 89 PRO A N 1
ATOM 733 C CA . PRO A 1 89 ? -5.774 -9.552 -2.151 1.00 97.62 89 PRO A CA 1
ATOM 734 C C . PRO A 1 89 ? -5.745 -9.923 -0.664 1.00 97.62 89 PRO A C 1
ATOM 736 O O . PRO A 1 89 ? -6.625 -9.536 0.104 1.00 97.62 89 PRO A O 1
ATOM 739 N N . GLY A 1 90 ? -4.701 -10.640 -0.234 1.00 96.62 90 GLY A N 1
ATOM 740 C CA . GLY A 1 90 ? -4.540 -11.029 1.167 1.00 96.62 90 GLY A CA 1
ATOM 741 C C . GLY A 1 90 ? -4.280 -9.826 2.073 1.00 96.62 90 GLY A C 1
ATOM 742 O O . GLY A 1 90 ? -4.791 -9.764 3.190 1.00 96.62 90 GLY A O 1
ATOM 743 N N . LEU A 1 91 ? -3.515 -8.850 1.586 1.00 96.56 91 LEU A N 1
ATOM 744 C CA . LEU A 1 91 ? -3.251 -7.613 2.310 1.00 96.56 91 LEU A CA 1
ATOM 745 C C . LEU A 1 91 ? -4.500 -6.736 2.419 1.00 96.56 91 LEU A C 1
ATOM 747 O O . LEU A 1 91 ? -4.797 -6.235 3.500 1.00 96.56 91 LEU A O 1
ATOM 751 N N . GLN A 1 92 ? -5.250 -6.599 1.325 1.00 98.12 92 GLN A N 1
ATOM 752 C CA . GLN A 1 92 ? -6.513 -5.874 1.302 1.00 98.12 92 GLN A CA 1
ATOM 753 C C . GLN A 1 92 ? -7.492 -6.482 2.302 1.00 98.12 92 GLN A C 1
ATOM 755 O O . GLN A 1 92 ? -8.034 -5.742 3.115 1.00 98.12 92 GLN A O 1
ATOM 760 N N . SER A 1 93 ? -7.659 -7.811 2.315 1.00 97.94 93 SER A N 1
ATOM 761 C CA . SER A 1 93 ? -8.522 -8.490 3.294 1.00 97.94 93 SER A CA 1
ATOM 762 C C . SER A 1 93 ? -8.143 -8.125 4.730 1.00 97.94 93 SER A C 1
ATOM 764 O O . SER A 1 93 ? -8.995 -7.666 5.481 1.00 97.94 93 SER A O 1
ATOM 766 N N . LYS A 1 94 ? -6.855 -8.224 5.091 1.00 97.44 94 LYS A N 1
ATOM 767 C CA . LYS A 1 94 ? -6.376 -7.878 6.441 1.00 97.44 94 LYS A CA 1
ATOM 768 C C . LYS A 1 94 ? -6.647 -6.423 6.815 1.00 97.44 94 LYS A C 1
ATOM 770 O O . LYS A 1 94 ? -7.002 -6.136 7.953 1.00 97.44 94 LYS A O 1
ATOM 775 N N . VAL A 1 95 ? -6.464 -5.498 5.873 1.00 97.88 95 VAL A N 1
ATOM 776 C CA . VAL A 1 95 ? -6.753 -4.077 6.107 1.00 97.88 95 VAL A CA 1
ATOM 777 C C . VAL A 1 95 ? -8.254 -3.854 6.288 1.00 97.88 95 VAL A C 1
ATOM 779 O O . VAL A 1 95 ? -8.637 -3.092 7.172 1.00 97.88 95 VAL A O 1
ATOM 782 N N . MET A 1 96 ? -9.105 -4.527 5.509 1.00 97.81 96 MET A N 1
ATOM 783 C CA . MET A 1 96 ? -10.560 -4.436 5.668 1.00 97.81 96 MET A CA 1
ATOM 784 C C . MET A 1 96 ? -11.016 -4.987 7.017 1.00 97.81 96 MET A C 1
ATOM 786 O O . MET A 1 96 ? -11.790 -4.319 7.697 1.00 97.81 96 MET A O 1
ATOM 790 N N . ASP A 1 97 ? -10.494 -6.136 7.442 1.00 97.00 97 ASP A N 1
ATOM 791 C CA . ASP A 1 97 ? -10.800 -6.715 8.754 1.00 97.00 97 ASP A CA 1
ATOM 792 C C . ASP A 1 97 ? -10.377 -5.759 9.881 1.00 97.00 97 ASP A C 1
ATOM 794 O O . ASP A 1 97 ? -11.178 -5.419 10.754 1.00 97.00 97 ASP A O 1
ATOM 798 N N . TRP A 1 98 ? -9.162 -5.205 9.792 1.00 97.12 98 TRP A N 1
ATOM 799 C CA . TRP A 1 98 ? -8.655 -4.228 10.758 1.00 97.12 98 TRP A CA 1
ATOM 800 C C . TRP A 1 98 ? -9.509 -2.951 10.820 1.00 97.12 98 TRP A C 1
ATOM 802 O O . TRP A 1 98 ? -9.762 -2.425 11.908 1.00 97.12 98 TRP A O 1
ATOM 812 N N . LEU A 1 99 ? -9.972 -2.441 9.670 1.00 97.00 99 LEU A N 1
ATOM 813 C CA . LEU A 1 99 ? -10.887 -1.294 9.602 1.00 97.00 99 LEU A CA 1
ATOM 814 C C . LEU A 1 99 ? -12.246 -1.639 10.213 1.00 97.00 99 LEU A C 1
ATOM 816 O O . LEU A 1 99 ? -12.826 -0.814 10.926 1.00 97.00 99 LEU A O 1
ATOM 820 N N . VAL A 1 100 ? -12.729 -2.863 9.979 1.00 96.31 100 VAL A N 1
ATOM 821 C CA . VAL A 1 100 ? -13.998 -3.325 10.527 1.00 96.31 100 VAL A CA 1
ATOM 822 C C . VAL A 1 100 ? -13.961 -3.359 12.046 1.00 96.31 100 VAL A C 1
ATOM 824 O O . VAL A 1 100 ? -14.846 -2.781 12.677 1.00 96.31 100 VAL A O 1
ATOM 827 N N . GLU A 1 101 ? -12.921 -3.960 12.617 1.00 94.44 101 GLU A N 1
ATOM 828 C CA . GLU A 1 101 ? -12.676 -3.997 14.059 1.00 94.44 101 GLU A CA 1
ATOM 829 C C . GLU A 1 101 ? -12.507 -2.590 14.642 1.00 94.44 101 GLU A C 1
ATOM 831 O O . GLU A 1 101 ? -13.119 -2.255 15.656 1.00 94.44 101 GLU A O 1
ATOM 836 N N . ALA A 1 102 ? -11.738 -1.721 13.976 1.00 93.75 102 ALA A N 1
ATOM 837 C CA . ALA A 1 102 ? -11.580 -0.329 14.393 1.00 93.75 102 ALA A CA 1
ATOM 838 C C . ALA A 1 102 ? -12.927 0.407 14.468 1.00 93.75 102 ALA A C 1
ATOM 840 O O . ALA A 1 102 ? -13.164 1.188 15.389 1.00 93.75 102 ALA A O 1
ATOM 841 N N . GLY A 1 103 ? -13.823 0.138 13.515 1.00 93.88 103 GLY A N 1
ATOM 842 C CA . GLY A 1 103 ? -15.153 0.733 13.443 1.00 93.88 103 GLY A CA 1
ATOM 843 C C . GLY A 1 103 ? -16.148 0.239 14.498 1.00 93.88 103 GLY A C 1
ATOM 844 O O . GLY A 1 103 ? -17.227 0.825 14.593 1.00 93.88 103 GLY A O 1
ATOM 845 N N . GLN A 1 104 ? -15.820 -0.808 15.262 1.00 94.50 104 GLN A N 1
ATOM 846 C CA . GLN A 1 104 ? -16.643 -1.309 16.372 1.00 94.50 104 GLN A CA 1
ATOM 847 C C . GLN A 1 104 ? -16.390 -0.558 17.686 1.00 94.50 104 GLN A C 1
ATOM 849 O O . GLN A 1 104 ? -17.207 -0.640 18.604 1.00 94.50 104 GLN A O 1
ATOM 854 N N . LEU A 1 105 ? -15.281 0.180 17.786 1.00 92.94 105 LEU A N 1
ATOM 855 C CA . LEU A 1 105 ? -14.948 0.953 18.978 1.00 92.94 105 LEU A CA 1
ATOM 856 C C . LEU A 1 105 ? -15.910 2.136 19.148 1.00 92.94 105 LEU A C 1
ATOM 858 O O . LEU A 1 105 ? -16.309 2.795 18.184 1.00 92.94 105 LEU A O 1
ATOM 862 N N . ALA A 1 106 ? -16.267 2.434 20.398 1.00 93.06 106 ALA A N 1
ATOM 863 C CA . ALA A 1 106 ? -17.065 3.613 20.708 1.00 93.06 106 ALA A CA 1
ATOM 864 C C . ALA A 1 106 ? -16.282 4.886 20.353 1.00 93.06 106 ALA A C 1
ATOM 866 O O . ALA A 1 106 ? -15.087 4.976 20.612 1.00 93.06 106 ALA A O 1
ATOM 867 N N . ALA A 1 107 ? -16.956 5.910 19.827 1.00 90.00 107 ALA A N 1
ATOM 868 C CA . ALA A 1 107 ? -16.295 7.160 19.434 1.00 90.00 107 ALA A CA 1
ATOM 869 C C . ALA A 1 107 ? -15.585 7.885 20.598 1.00 90.00 107 ALA A C 1
ATOM 871 O O . ALA A 1 107 ? -14.688 8.687 20.363 1.00 90.00 107 ALA A O 1
ATOM 872 N N . SER A 1 108 ? -15.987 7.613 21.843 1.00 93.00 108 SER A N 1
ATOM 873 C CA . SER A 1 108 ? -15.350 8.138 23.056 1.00 93.00 108 SER A CA 1
ATOM 874 C C . SER A 1 108 ? -14.106 7.360 23.494 1.00 93.00 108 SER A C 1
ATOM 876 O O . SER A 1 108 ? -13.434 7.788 24.428 1.00 93.00 108 SER A O 1
ATOM 878 N N . ASP A 1 109 ? -13.828 6.203 22.892 1.00 95.25 109 ASP A N 1
ATOM 879 C CA . ASP A 1 109 ? -12.649 5.400 23.201 1.00 95.25 109 ASP A CA 1
ATOM 880 C C . ASP A 1 109 ? -11.397 6.072 22.599 1.00 95.25 109 ASP A C 1
ATOM 882 O O . ASP A 1 109 ? -11.348 6.284 21.382 1.00 95.25 109 ASP A O 1
ATOM 886 N N . PRO A 1 110 ? -10.361 6.391 23.398 1.00 94.88 110 PRO A N 1
ATOM 887 C CA . PRO A 1 110 ? -9.102 6.925 22.878 1.00 94.88 110 PRO A CA 1
ATOM 888 C C . PRO A 1 110 ? -8.470 6.057 21.777 1.00 94.88 110 PRO A C 1
ATOM 890 O O . PRO A 1 110 ? -7.832 6.579 20.858 1.00 94.88 110 PRO A O 1
ATOM 893 N N . LEU A 1 111 ? -8.671 4.736 21.822 1.00 93.88 111 LEU A N 1
ATOM 894 C CA . LEU A 1 111 ? -8.193 3.819 20.792 1.00 93.88 111 LEU A CA 1
ATOM 895 C C . LEU A 1 111 ? -8.919 4.026 19.455 1.00 93.88 111 LEU A C 1
ATOM 897 O O . LEU A 1 111 ? -8.296 3.896 18.400 1.00 93.88 111 LEU A O 1
ATOM 901 N N . ALA A 1 112 ? -10.205 4.397 19.476 1.00 93.81 112 ALA A N 1
ATOM 902 C CA . ALA A 1 112 ? -10.968 4.691 18.264 1.00 93.81 112 ALA A CA 1
ATOM 903 C C . ALA A 1 112 ? -10.384 5.901 17.524 1.00 93.81 112 ALA A C 1
ATOM 905 O O . ALA A 1 112 ? -10.211 5.860 16.300 1.00 93.81 112 ALA A O 1
ATOM 906 N N . GLN A 1 113 ? -10.017 6.952 18.268 1.00 93.56 113 GLN A N 1
ATOM 907 C CA . GLN A 1 113 ? -9.339 8.121 17.708 1.00 93.56 113 GLN A CA 1
ATOM 908 C C . GLN A 1 113 ? -7.998 7.718 17.083 1.00 93.56 113 GLN A C 1
ATOM 910 O O . GLN A 1 113 ? -7.765 7.989 15.905 1.00 93.56 113 GLN A O 1
ATOM 915 N N . GLN A 1 114 ? -7.155 7.001 17.831 1.00 94.81 114 GLN A N 1
ATOM 916 C CA . GLN A 1 114 ? -5.845 6.570 17.343 1.00 94.81 114 GLN A CA 1
ATOM 917 C C . GLN A 1 114 ? -5.952 5.712 16.070 1.00 94.81 114 GLN A C 1
ATOM 919 O O . GLN A 1 114 ? -5.187 5.906 15.122 1.00 94.81 114 GLN A O 1
ATOM 924 N N . LYS A 1 115 ? -6.888 4.753 16.024 1.00 94.94 115 LYS A N 1
ATOM 925 C CA . LYS A 1 115 ? -7.102 3.916 14.834 1.00 94.94 115 LYS A CA 1
ATOM 926 C C . LYS A 1 115 ? -7.624 4.734 13.650 1.00 94.94 115 LYS A C 1
ATOM 928 O O . LYS A 1 115 ? -7.158 4.529 12.533 1.00 94.94 115 LYS A O 1
ATOM 933 N N . THR A 1 116 ? -8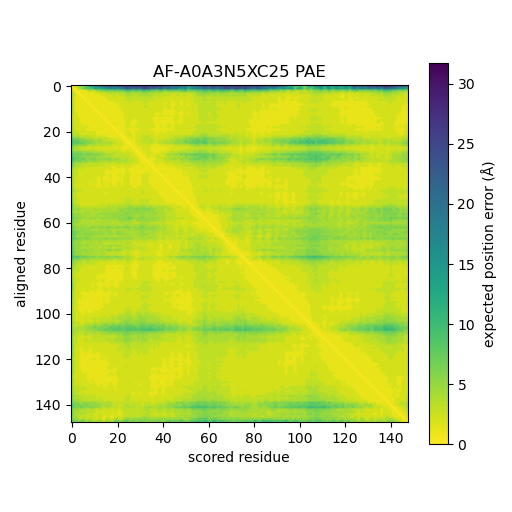.510 5.700 13.881 1.00 94.69 116 THR A N 1
ATOM 934 C CA . THR A 1 116 ? -9.013 6.602 12.830 1.00 94.69 116 THR A CA 1
ATOM 935 C C . THR A 1 116 ? -7.898 7.461 12.234 1.00 94.69 116 THR A C 1
ATOM 937 O O . THR A 1 116 ? -7.776 7.560 11.013 1.00 94.69 116 THR A O 1
ATOM 940 N N . GLU A 1 117 ? -7.047 8.044 13.078 1.00 95.38 117 GLU A N 1
ATOM 941 C CA . GLU A 1 117 ? -5.898 8.843 12.638 1.00 95.38 117 GLU A CA 1
ATOM 942 C C . GLU A 1 117 ? -4.905 7.999 11.833 1.00 95.38 117 GLU A C 1
ATOM 944 O O . GLU A 1 117 ? -4.456 8.419 10.764 1.00 95.38 117 GLU A O 1
ATOM 949 N N . LYS A 1 118 ? -4.619 6.771 12.289 1.00 96.12 118 LYS A N 1
ATOM 950 C CA . LYS A 1 118 ? -3.788 5.814 11.544 1.00 96.12 118 LYS A CA 1
ATOM 951 C C . LYS A 1 118 ? -4.402 5.460 10.189 1.00 96.12 118 LYS A C 1
ATOM 953 O O . LYS A 1 118 ? -3.693 5.508 9.187 1.00 96.12 118 LYS A O 1
ATOM 958 N N . ALA A 1 119 ? -5.697 5.145 10.139 1.00 96.75 119 ALA A N 1
ATOM 959 C CA . ALA A 1 119 ? -6.395 4.840 8.890 1.00 96.75 119 ALA A CA 1
ATOM 960 C C . ALA A 1 119 ? -6.302 6.011 7.900 1.00 96.75 119 ALA A C 1
ATOM 962 O O . ALA A 1 119 ? -5.970 5.837 6.730 1.00 96.75 119 ALA A O 1
ATOM 963 N N . LEU A 1 120 ? -6.526 7.239 8.369 1.00 97.38 120 LEU A N 1
ATOM 964 C CA . LEU A 1 120 ? -6.410 8.413 7.511 1.00 97.38 120 LEU A CA 1
ATOM 965 C C . LEU A 1 120 ? -4.974 8.618 7.012 1.00 97.38 120 LEU A C 1
ATOM 967 O O . LEU A 1 120 ? -4.774 8.863 5.822 1.00 97.38 120 LEU A O 1
ATOM 971 N N . TYR A 1 121 ? -3.981 8.492 7.895 1.00 97.94 121 TYR A N 1
ATOM 972 C CA . TYR A 1 121 ? -2.574 8.623 7.525 1.00 97.94 121 TYR A CA 1
ATOM 973 C C . TYR A 1 121 ? -2.188 7.629 6.426 1.00 97.94 121 TYR A C 1
ATOM 975 O O . TYR A 1 121 ? -1.702 8.046 5.377 1.00 97.94 121 TYR A O 1
ATOM 983 N N . PHE A 1 122 ? -2.453 6.334 6.618 1.00 98.25 122 PHE A N 1
ATOM 984 C CA . PHE A 1 122 ? -2.061 5.312 5.645 1.00 98.25 122 PHE A CA 1
ATOM 985 C C . PHE A 1 122 ? -2.838 5.412 4.332 1.00 98.25 122 PHE A C 1
ATOM 987 O O . PHE A 1 122 ? -2.255 5.172 3.274 1.00 98.25 122 PHE A O 1
ATOM 994 N N . LEU A 1 123 ? -4.109 5.823 4.361 1.00 98.12 123 LEU A N 1
ATOM 995 C CA . LEU A 1 123 ? -4.860 6.112 3.139 1.00 98.12 123 LEU A CA 1
ATOM 996 C C . LEU A 1 123 ? -4.193 7.234 2.332 1.00 98.12 123 LEU A C 1
ATOM 998 O O . LEU A 1 123 ? -3.920 7.069 1.143 1.00 98.12 123 LEU A O 1
ATOM 1002 N N . ARG A 1 124 ? -3.882 8.364 2.979 1.00 98.50 124 ARG A N 1
ATOM 1003 C CA . ARG A 1 124 ? -3.227 9.510 2.325 1.00 98.50 124 ARG A CA 1
ATOM 1004 C C . ARG A 1 124 ? -1.820 9.171 1.845 1.00 98.50 12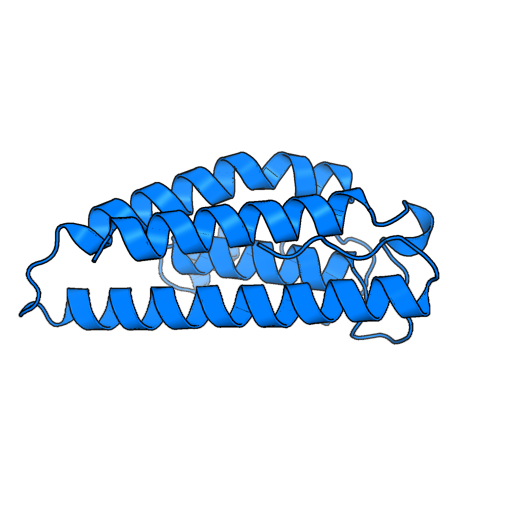4 ARG A C 1
ATOM 1006 O O . ARG A 1 124 ? -1.440 9.586 0.754 1.00 98.50 124 ARG A O 1
ATOM 1013 N N . HIS A 1 125 ? -1.084 8.390 2.628 1.00 98.44 125 HIS A N 1
ATOM 1014 C CA . HIS A 1 125 ? 0.241 7.881 2.278 1.00 98.44 125 HIS A CA 1
ATOM 1015 C C . HIS A 1 125 ? 0.195 7.003 1.024 1.00 98.44 125 HIS A C 1
ATOM 1017 O O . HIS A 1 125 ? 0.982 7.174 0.099 1.00 98.44 125 HIS A O 1
ATOM 1023 N N . THR A 1 126 ? -0.799 6.121 0.941 1.00 98.31 126 THR A N 1
ATOM 1024 C CA . THR A 1 126 ? -1.020 5.277 -0.240 1.00 98.31 126 THR A CA 1
ATOM 1025 C C . THR A 1 126 ? -1.342 6.119 -1.470 1.00 98.31 126 THR A C 1
ATOM 1027 O O . THR A 1 126 ? -0.716 5.951 -2.511 1.00 98.31 126 THR A O 1
ATOM 1030 N N . GLN A 1 127 ? -2.271 7.071 -1.345 1.00 98.00 127 GLN A N 1
ATOM 1031 C CA . GLN A 1 127 ? -2.643 7.976 -2.439 1.00 98.00 127 GLN A CA 1
ATOM 1032 C C . GLN A 1 127 ? -1.459 8.817 -2.933 1.00 98.00 127 GLN A C 1
ATOM 1034 O O . GLN A 1 127 ? -1.327 9.043 -4.134 1.00 98.00 127 GLN A O 1
ATOM 1039 N N . HIS A 1 128 ? -0.581 9.256 -2.028 1.00 98.31 128 HIS A N 1
ATOM 1040 C CA . HIS A 1 128 ? 0.647 9.961 -2.390 1.00 98.31 128 HIS A CA 1
ATOM 1041 C C . HIS A 1 128 ? 1.539 9.105 -3.300 1.00 98.31 128 HIS A C 1
ATOM 1043 O O . HIS A 1 128 ? 1.901 9.543 -4.391 1.00 98.31 128 HIS A O 1
ATOM 1049 N N . HIS A 1 129 ? 1.811 7.863 -2.901 1.00 98.12 129 HIS A N 1
ATOM 1050 C CA . HIS A 1 129 ? 2.640 6.942 -3.676 1.00 98.12 129 HIS A CA 1
ATOM 1051 C C . HIS A 1 129 ? 1.967 6.458 -4.976 1.00 98.12 129 HIS A C 1
ATOM 1053 O O . HIS A 1 129 ? 2.654 6.228 -5.966 1.00 98.12 129 HIS A O 1
ATOM 1059 N N . ILE A 1 130 ? 0.632 6.381 -5.050 1.00 97.88 130 ILE A N 1
ATOM 1060 C CA . ILE A 1 130 ? -0.090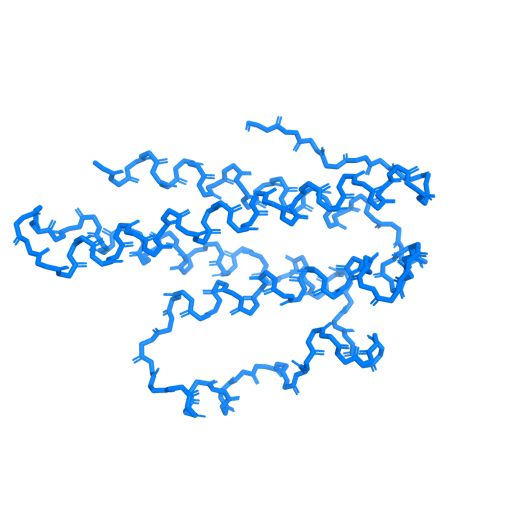 6.187 -6.329 1.00 97.88 130 ILE A CA 1
ATOM 1061 C C . ILE A 1 130 ? 0.156 7.372 -7.284 1.00 97.88 130 ILE A C 1
ATOM 1063 O O . ILE A 1 130 ? 0.328 7.197 -8.495 1.00 97.88 130 ILE A O 1
ATOM 1067 N N . GLY A 1 131 ? 0.237 8.591 -6.743 1.00 97.75 131 GLY A N 1
ATOM 1068 C CA . GLY A 1 131 ? 0.684 9.766 -7.491 1.00 97.75 131 GLY A CA 1
ATOM 1069 C C . GLY A 1 131 ? 2.096 9.596 -8.058 1.00 97.75 131 GLY A C 1
ATOM 1070 O O . GLY A 1 131 ? 2.325 9.901 -9.228 1.00 97.75 131 GLY A O 1
ATOM 1071 N N . GLU A 1 132 ? 3.024 9.040 -7.280 1.00 97.25 132 GLU A N 1
ATOM 1072 C CA . GLU A 1 132 ? 4.378 8.732 -7.761 1.00 97.25 132 GLU A CA 1
ATOM 1073 C C . GLU A 1 132 ? 4.373 7.671 -8.871 1.00 97.25 132 GLU A C 1
ATOM 1075 O O . GLU A 1 132 ? 5.066 7.851 -9.870 1.00 97.25 132 GLU A O 1
ATOM 1080 N N . PHE A 1 133 ? 3.533 6.631 -8.782 1.00 95.94 133 PHE A N 1
ATOM 1081 C CA . PHE A 1 133 ? 3.322 5.682 -9.888 1.00 95.94 133 PHE A CA 1
ATOM 1082 C C . PHE A 1 133 ? 2.872 6.384 -11.174 1.00 95.94 133 PHE A C 1
ATOM 1084 O O . PHE A 1 133 ? 3.359 6.066 -12.257 1.00 95.94 133 PHE A O 1
ATOM 1091 N N . SER A 1 134 ? 1.975 7.366 -11.062 1.00 95.88 134 SER A N 1
ATOM 1092 C CA . SER A 1 134 ? 1.515 8.155 -12.212 1.00 95.88 134 SER A CA 1
ATOM 1093 C C . SER A 1 134 ? 2.654 8.974 -12.835 1.00 95.88 134 SER A C 1
ATOM 1095 O O . SER A 1 134 ? 2.773 9.047 -14.060 1.00 95.88 134 SER A O 1
ATOM 1097 N N . ILE A 1 135 ? 3.517 9.565 -12.000 1.00 95.88 135 ILE A N 1
ATOM 1098 C CA . ILE A 1 135 ? 4.704 10.307 -12.449 1.00 95.88 135 ILE A CA 1
ATOM 1099 C C . ILE A 1 135 ? 5.683 9.369 -13.155 1.00 95.88 135 ILE A C 1
ATOM 1101 O O . ILE A 1 135 ? 6.111 9.672 -14.270 1.00 95.88 135 ILE A O 1
ATOM 1105 N N . ILE A 1 136 ? 6.003 8.228 -12.540 1.00 95.38 136 ILE A N 1
ATOM 1106 C CA . ILE A 1 136 ? 6.910 7.234 -13.120 1.00 95.38 136 ILE A CA 1
ATOM 1107 C C . ILE A 1 136 ? 6.384 6.785 -14.472 1.00 95.38 136 ILE A C 1
ATOM 1109 O O . ILE A 1 136 ? 7.120 6.871 -15.452 1.00 95.38 136 ILE A O 1
ATOM 1113 N N . ALA A 1 137 ? 5.103 6.409 -14.545 1.00 93.00 137 ALA A N 1
ATOM 1114 C CA . ALA A 1 137 ? 4.488 5.947 -15.779 1.00 93.00 137 ALA A CA 1
ATOM 1115 C C . ALA A 1 137 ? 4.669 6.943 -16.926 1.00 93.00 137 ALA A C 1
ATOM 1117 O O . ALA A 1 137 ? 5.093 6.587 -18.025 1.00 93.00 137 ALA A O 1
ATOM 1118 N N . ARG A 1 138 ? 4.433 8.227 -16.639 1.00 93.56 138 ARG A N 1
ATOM 1119 C CA . ARG A 1 138 ? 4.624 9.300 -17.613 1.00 93.56 138 ARG A CA 1
ATOM 1120 C C . ARG A 1 138 ? 6.079 9.432 -18.067 1.00 93.56 138 ARG A C 1
ATOM 1122 O O . ARG A 1 138 ? 6.310 9.679 -19.250 1.00 93.56 138 ARG A O 1
ATOM 1129 N N . LEU A 1 139 ? 7.037 9.307 -17.150 1.00 93.25 139 LEU A N 1
ATOM 1130 C CA . LEU A 1 139 ? 8.467 9.475 -17.432 1.00 93.25 139 LEU A CA 1
ATOM 1131 C C . LEU A 1 139 ? 9.071 8.291 -18.194 1.00 93.25 139 LEU A C 1
ATOM 1133 O O . LEU A 1 139 ? 9.981 8.501 -18.989 1.00 93.25 139 LEU A O 1
ATOM 1137 N N . ILE A 1 140 ? 8.548 7.078 -17.996 1.00 89.38 140 ILE A N 1
ATOM 1138 C CA . ILE A 1 140 ? 9.004 5.865 -18.698 1.00 89.38 140 ILE A CA 1
ATOM 1139 C C . ILE A 1 140 ? 8.089 5.461 -19.865 1.00 89.38 140 ILE A C 1
ATOM 1141 O O . ILE A 1 140 ? 8.240 4.381 -20.429 1.00 89.38 140 ILE A O 1
ATOM 1145 N N . HIS A 1 141 ? 7.154 6.338 -20.243 1.00 89.75 141 HIS A N 1
ATOM 1146 C CA . HIS A 1 141 ? 6.227 6.169 -21.366 1.00 89.75 141 HIS A CA 1
ATOM 1147 C C . HIS A 1 141 ? 5.335 4.916 -21.289 1.00 89.75 141 HIS A C 1
ATOM 1149 O O . HIS A 1 141 ? 5.052 4.293 -22.313 1.00 89.75 141 HIS A O 1
ATOM 1155 N N . CYS A 1 142 ? 4.851 4.571 -20.093 1.00 89.69 142 CYS A N 1
ATOM 1156 C CA . CYS A 1 142 ? 3.803 3.568 -19.908 1.00 89.69 142 CYS A CA 1
ATOM 1157 C C . CYS A 1 142 ? 2.479 4.196 -19.447 1.00 89.69 142 CYS A C 1
ATOM 1159 O O . CYS A 1 142 ? 2.365 5.406 -19.228 1.00 89.69 142 CYS A O 1
ATOM 1161 N N . GLU A 1 143 ? 1.442 3.368 -19.363 1.00 93.56 143 GLU A N 1
ATOM 1162 C CA . GLU A 1 143 ? 0.115 3.810 -18.957 1.00 93.56 143 GLU A CA 1
ATOM 1163 C C . GLU A 1 143 ? 0.081 4.145 -17.458 1.00 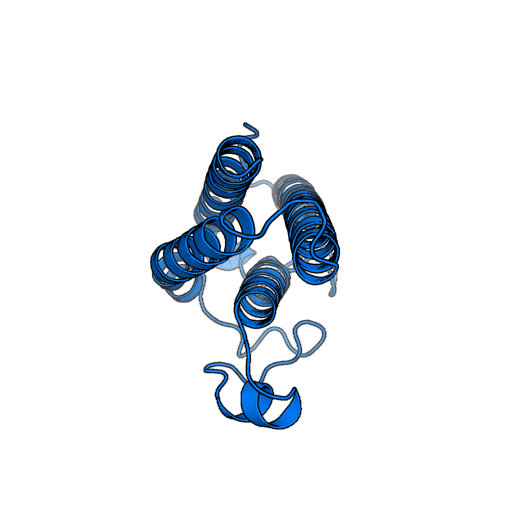93.56 143 GLU A C 1
ATOM 1165 O O . GLU A 1 143 ? 0.593 3.398 -16.622 1.00 93.56 143 GLU A O 1
ATOM 1170 N N . SER A 1 144 ? -0.513 5.288 -17.109 1.00 93.88 144 SER A N 1
ATOM 1171 C CA . SER A 1 144 ? -0.676 5.695 -15.712 1.00 93.88 144 SER A CA 1
ATOM 1172 C C . SER A 1 144 ? -1.790 4.902 -15.014 1.00 93.88 144 SER A C 1
ATOM 1174 O O . SER A 1 144 ? -2.734 4.465 -15.682 1.00 93.88 144 SER A O 1
ATOM 1176 N N . PRO A 1 145 ? -1.725 4.760 -13.676 1.00 94.31 145 PRO A N 1
ATOM 1177 C CA . PRO A 1 145 ? -2.845 4.239 -12.905 1.00 94.31 145 PRO A CA 1
ATOM 1178 C C . PRO A 1 145 ? -4.107 5.084 -13.126 1.00 94.31 145 PRO A C 1
ATOM 1180 O O . PRO A 1 145 ? -4.040 6.316 -13.196 1.00 94.31 145 PRO A O 1
ATOM 1183 N N . GLU A 1 146 ? -5.259 4.430 -13.208 1.00 95.56 146 GLU A N 1
ATOM 1184 C CA . GLU A 1 146 ? -6.558 5.101 -13.195 1.00 95.56 146 GLU A CA 1
ATOM 1185 C C . GLU A 1 146 ? -6.898 5.624 -11.796 1.00 95.56 146 GLU A C 1
ATOM 1187 O O . GLU A 1 146 ? -6.546 5.014 -10.788 1.00 95.56 146 GLU A O 1
ATOM 1192 N N . TRP A 1 147 ? -7.611 6.752 -11.738 1.00 93.50 147 TRP A N 1
ATOM 1193 C CA . TRP A 1 147 ? -8.063 7.368 -10.489 1.00 93.50 147 TRP A CA 1
ATOM 1194 C C . TRP A 1 147 ? -9.557 7.119 -10.274 1.00 93.50 147 TRP A C 1
ATOM 1196 O O . TRP A 1 147 ? -10.349 7.278 -11.205 1.00 93.50 147 TRP A O 1
ATOM 1206 N N . LYS A 1 148 ? -9.927 6.765 -9.041 1.00 89.69 148 LYS A N 1
ATOM 1207 C CA . LYS A 1 148 ? -11.309 6.595 -8.580 1.00 89.69 148 LYS A CA 1
ATOM 1208 C C . LYS A 1 148 ? -11.652 7.589 -7.478 1.00 89.69 148 LYS A C 1
ATOM 1210 O O . LYS A 1 148 ? -10.747 7.905 -6.670 1.00 89.69 148 LYS A O 1
#

Solvent-accessible surface area (backbone atoms only — not comparable to full-atom values): 8454 Å² total; per-residue (Å²): 118,41,70,62,53,51,49,55,49,52,47,50,52,51,31,46,51,46,31,55,68,45,47,49,82,78,49,30,77,38,48,95,46,95,75,56,19,50,41,33,53,54,50,44,50,52,53,51,53,55,55,71,64,51,86,62,58,70,71,60,45,61,70,69,45,92,70,88,72,57,57,88,48,67,66,77,85,53,69,52,70,65,63,50,60,71,44,48,64,64,51,50,51,49,50,48,52,49,45,51,58,47,52,69,48,54,87,87,38,71,66,30,51,54,48,50,53,50,52,53,50,53,52,53,52,49,54,51,52,49,51,48,47,34,52,43,17,61,75,72,73,45,61,53,42,65,87,126

Nearest PDB structures (foldseek):
  3lg7-assembly1_B  TM=4.364E-01  e=2.868E-01  synthetic construct
  4tx5-assembly1_A  TM=2.885E-01  e=3.722E+00  Homo sapiens
  6jx6-assembly1_D  TM=3.765E-01  e=6.972E+00  Homo sapiens
  4tx5-assembly1_B  TM=3.759E-01  e=8.595E+00  Homo sapiens
  7epf-assembly1_A  TM=3.875E-01  e=5.959E+00  Homo sapiens